Protein AF-A0A848ZES0-F1 (afdb_monomer)

Sequence (113 aa):
QKMTTDRSSDLSALPKCQECGGLLRPHVVWFGEALDATLLRQAIAASRDCQVMLVIGTSSLVQPAASLAWEAKSAGATLAEINLEKTPHSHFMDFSILGKACHIVPRLLRDWS

pLDDT: mean 91.64, std 12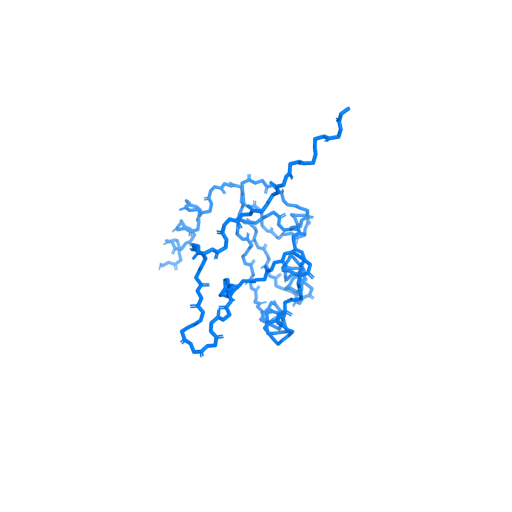.97, range [42.69, 98.69]

Nearest PDB structures (foldseek):
  2h4f-assembly1_A  TM=9.429E-01  e=1.285E-09  Thermotoga maritima
  3jr3-assembly1_A  TM=9.460E-01  e=2.334E-09  Thermotoga maritima
  3d4b-assembly1_A  TM=9.422E-01  e=2.494E-09  Thermotoga maritima
  1yc5-assembly1_A  TM=9.447E-01  e=3.252E-09  Thermotoga maritima
  2h4j-assembly1_A  TM=9.438E-01  e=3.713E-09  Thermotoga maritima

Solvent-accessible surface area (backbone atoms only — not comparable to full-atom values): 7117 Å² total; per-residue (Å²): 133,86,82,77,76,81,79,82,68,78,67,83,81,53,60,56,39,91,87,78,64,45,79,62,72,77,99,67,80,53,95,92,54,79,73,62,67,65,62,51,52,51,51,48,51,53,29,37,72,35,67,63,48,78,48,67,75,64,66,58,74,60,77,74,68,40,53,38,62,54,46,14,47,76,58,68,20,49,35,35,37,30,19,76,63,86,37,86,59,52,87,78,39,77,36,81,46,76,37,61,48,88,62,50,56,62,51,62,57,62,79,68,115

Secondary structure (DSSP, 8-state):
----------GGGS-B-TTT-PBP--SSPPTTSPPPHHHHHHHHHHHHH-SEEEEES--S-STTGGGHHHHHHHTT-EEEEEESS--TTGGG-SEEEES-HHHHHHHHHHTT-

Mean predicted aligned error: 6.65 Å

Radius of gyration: 20.63 Å; Cα contacts (8 Å, |Δi|>4): 118; chains: 1; bounding box: 60×28×48 Å

Structure (mmCIF, N/CA/C/O backbone):
data_AF-A0A848ZES0-F1
#
_entry.id   AF-A0A848ZES0-F1
#
loop_
_atom_site.group_PDB
_atom_site.id
_atom_site.type_symbol
_atom_site.label_atom_id
_atom_site.label_alt_id
_atom_site.label_comp_id
_atom_site.label_asym_id
_atom_site.label_entity_id
_atom_site.label_seq_id
_atom_site.pdbx_PDB_ins_code
_atom_site.Cartn_x
_atom_site.Cartn_y
_atom_site.Cartn_z
_atom_site.occupancy
_atom_site.B_iso_or_equiv
_atom_site.auth_seq_id
_atom_site.auth_comp_id
_atom_site.auth_asym_id
_atom_site.auth_atom_id
_atom_site.pdbx_PDB_model_num
ATOM 1 N N . GLN A 1 1 ? 45.034 10.121 -10.023 1.00 42.97 1 GLN A N 1
ATOM 2 C CA . GLN A 1 1 ? 44.695 8.939 -10.844 1.00 42.97 1 GLN A CA 1
ATOM 3 C C . GLN A 1 1 ? 43.178 8.796 -10.840 1.00 42.97 1 GLN A C 1
ATOM 5 O O . GLN A 1 1 ? 42.607 8.615 -9.773 1.00 42.97 1 GLN A O 1
ATOM 10 N N . LYS A 1 2 ? 42.507 9.005 -11.981 1.00 44.88 2 LYS A N 1
ATOM 11 C CA . LYS A 1 2 ? 41.055 8.797 -12.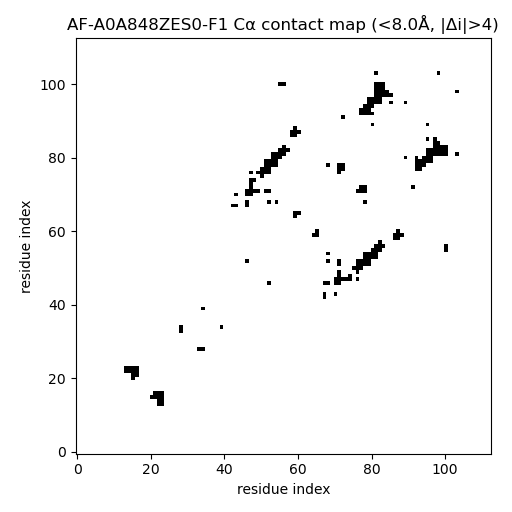094 1.00 44.88 2 LYS A CA 1
ATOM 12 C C . LYS A 1 2 ? 40.812 7.293 -12.197 1.00 44.88 2 LYS A C 1
ATOM 14 O O . LYS A 1 2 ? 41.118 6.701 -13.222 1.00 44.88 2 LYS A O 1
ATOM 19 N N . MET A 1 3 ? 40.302 6.690 -11.131 1.00 42.69 3 MET A N 1
ATOM 20 C CA . MET A 1 3 ? 39.796 5.323 -11.163 1.00 42.69 3 MET A CA 1
ATOM 21 C C . MET A 1 3 ? 38.388 5.360 -11.760 1.00 42.69 3 MET A C 1
ATOM 23 O O . MET A 1 3 ? 37.398 5.475 -11.045 1.00 42.69 3 MET A O 1
ATOM 27 N N . THR A 1 4 ? 38.300 5.350 -13.088 1.00 53.16 4 THR A N 1
ATOM 28 C CA . THR A 1 4 ? 37.061 4.996 -13.785 1.00 53.16 4 THR A CA 1
ATOM 29 C C . THR A 1 4 ? 36.950 3.481 -13.727 1.00 53.16 4 THR A C 1
ATOM 31 O O . THR A 1 4 ? 37.497 2.783 -14.576 1.00 53.16 4 THR A O 1
ATOM 34 N N . THR A 1 5 ? 36.318 2.964 -12.674 1.00 54.47 5 THR A N 1
ATOM 35 C CA . THR A 1 5 ? 35.852 1.579 -12.668 1.00 54.47 5 THR A CA 1
ATOM 36 C C . THR A 1 5 ? 34.808 1.454 -13.765 1.00 54.47 5 THR A C 1
ATOM 38 O O . THR A 1 5 ? 33.708 1.995 -13.656 1.00 54.47 5 THR A O 1
ATOM 41 N N . ASP A 1 6 ? 35.187 0.795 -14.854 1.00 59.06 6 ASP A N 1
ATOM 42 C CA . ASP A 1 6 ? 34.230 0.333 -15.842 1.00 59.06 6 ASP A CA 1
ATOM 43 C C . ASP A 1 6 ? 33.240 -0.602 -15.127 1.00 59.06 6 ASP A C 1
ATOM 45 O O . ASP A 1 6 ? 33.631 -1.598 -14.517 1.00 59.06 6 ASP A O 1
ATOM 49 N N . ARG A 1 7 ? 31.964 -0.206 -15.105 1.00 61.03 7 ARG A N 1
ATOM 50 C CA . ARG A 1 7 ? 30.848 -0.963 -14.515 1.00 61.03 7 ARG A CA 1
ATOM 51 C C . ARG A 1 7 ? 30.124 -1.783 -15.587 1.00 61.03 7 ARG A C 1
ATOM 53 O O . ARG A 1 7 ? 28.937 -2.074 -15.425 1.00 61.03 7 ARG A O 1
ATOM 60 N N . SER A 1 8 ? 30.795 -2.102 -16.694 1.00 62.91 8 SER A N 1
ATOM 61 C CA . SER A 1 8 ? 30.256 -2.963 -17.739 1.00 62.91 8 SER A CA 1
ATOM 62 C C . SER A 1 8 ? 30.012 -4.361 -17.162 1.00 62.91 8 SER A C 1
ATOM 64 O O . SER A 1 8 ? 30.901 -5.185 -16.972 1.00 62.91 8 SER A O 1
ATOM 66 N N . SER A 1 9 ? 28.762 -4.599 -16.777 1.00 67.06 9 SER A N 1
ATOM 67 C CA . SER A 1 9 ? 28.279 -5.916 -16.382 1.00 67.06 9 SER A CA 1
ATOM 68 C C . SER A 1 9 ? 28.092 -6.735 -17.654 1.00 67.06 9 SER A C 1
ATOM 70 O O . SER A 1 9 ? 27.575 -6.224 -18.648 1.00 67.06 9 SER A O 1
ATOM 72 N N . ASP A 1 10 ? 28.522 -7.994 -17.637 1.00 77.50 10 ASP A N 1
ATOM 73 C CA . ASP A 1 10 ? 28.282 -8.910 -18.748 1.00 77.50 10 ASP A CA 1
ATOM 74 C C . ASP A 1 10 ? 26.768 -9.133 -18.919 1.00 77.50 10 ASP A C 1
ATOM 76 O O . ASP A 1 10 ? 26.121 -9.834 -18.140 1.00 77.50 10 ASP A O 1
ATOM 80 N N . LEU A 1 11 ? 26.191 -8.498 -19.943 1.00 78.81 11 LEU A N 1
ATOM 81 C CA . LEU A 1 11 ? 24.761 -8.568 -20.252 1.00 78.81 11 LEU A CA 1
ATOM 82 C C . LEU A 1 11 ? 24.364 -9.905 -20.899 1.00 78.81 11 LEU A C 1
ATOM 84 O O . LEU A 1 11 ? 23.177 -10.136 -21.134 1.00 78.81 11 LEU A O 1
ATOM 88 N N . SER A 1 12 ? 25.325 -10.784 -21.216 1.00 80.44 12 SER A N 1
ATOM 89 C CA . SER A 1 12 ? 25.046 -12.083 -21.837 1.00 80.44 12 SER A CA 1
ATOM 90 C C . SER A 1 12 ? 24.250 -13.017 -20.919 1.00 80.44 12 SER A C 1
ATOM 92 O O . SER A 1 12 ? 23.436 -13.794 -21.415 1.00 80.44 12 SER A O 1
ATOM 94 N N . ALA A 1 13 ? 24.417 -12.877 -19.600 1.00 86.94 13 ALA A N 1
ATOM 95 C CA . ALA A 1 13 ? 23.719 -13.664 -18.586 1.00 86.94 13 ALA A CA 1
ATOM 96 C C . ALA A 1 13 ? 22.287 -13.175 -18.286 1.00 86.94 13 ALA A C 1
ATOM 98 O O . ALA A 1 13 ? 21.557 -13.835 -17.545 1.00 86.94 13 ALA A O 1
ATOM 99 N N . LEU A 1 14 ? 21.874 -12.019 -18.821 1.00 91.56 14 LEU A N 1
ATOM 100 C CA . LEU A 1 14 ? 20.544 -11.469 -18.566 1.00 91.56 14 LEU A CA 1
ATOM 101 C C . LEU A 1 14 ? 19.468 -12.150 -19.425 1.00 91.56 14 LEU A C 1
ATOM 103 O O . LEU A 1 14 ? 19.721 -12.495 -20.583 1.00 91.56 14 LEU A O 1
ATOM 107 N N . PRO A 1 15 ? 18.243 -12.308 -18.892 1.00 93.62 15 PRO A N 1
ATOM 108 C CA . PRO A 1 15 ? 17.152 -12.933 -19.623 1.00 93.62 15 PRO A CA 1
ATOM 109 C C . PRO A 1 15 ? 16.773 -12.110 -20.862 1.00 93.62 15 PRO A C 1
ATOM 111 O O . PRO A 1 15 ? 16.668 -10.882 -20.808 1.00 93.62 15 PRO A O 1
ATOM 114 N N . LYS A 1 16 ? 16.542 -12.800 -21.983 1.00 94.81 16 LYS A N 1
ATOM 115 C CA . LYS A 1 16 ? 16.171 -12.201 -23.273 1.00 94.81 16 LYS A CA 1
ATOM 116 C C . LYS A 1 16 ? 14.834 -12.734 -23.765 1.00 94.81 16 LYS A C 1
ATOM 118 O O . LYS A 1 16 ? 14.469 -13.877 -23.497 1.00 94.81 16 LYS A O 1
ATOM 123 N N . CYS A 1 17 ? 14.117 -11.901 -24.508 1.00 95.12 17 CYS A N 1
ATOM 124 C CA . CYS A 1 17 ? 12.903 -12.291 -25.203 1.00 95.12 17 CYS A CA 1
ATOM 125 C C . CYS A 1 17 ? 13.239 -13.299 -26.307 1.00 95.12 17 CYS A C 1
ATOM 127 O O . CYS A 1 17 ? 14.129 -13.050 -27.120 1.00 95.12 17 CYS A O 1
ATOM 129 N N . GLN A 1 18 ? 12.511 -14.415 -26.356 1.00 95.19 18 GLN A N 1
ATOM 130 C CA . GLN A 1 18 ? 12.719 -15.459 -27.365 1.00 95.19 18 GLN A CA 1
ATOM 131 C C . GLN A 1 18 ? 12.248 -15.037 -28.767 1.00 95.19 18 GLN A C 1
ATOM 133 O O . GLN A 1 18 ? 12.714 -15.598 -29.751 1.00 95.19 18 GLN A O 1
ATOM 138 N N . GLU A 1 19 ? 11.369 -14.035 -28.864 1.00 96.88 19 GLU A N 1
ATOM 139 C CA . GLU A 1 19 ? 10.810 -13.565 -30.138 1.00 96.88 19 GLU A CA 1
ATOM 140 C C . GLU A 1 19 ? 11.630 -12.428 -30.761 1.00 96.88 19 GLU A C 1
ATOM 142 O O . GLU A 1 19 ? 11.896 -12.441 -31.959 1.00 96.88 19 GLU A O 1
ATOM 147 N N . CYS A 1 20 ? 12.055 -11.442 -29.960 1.00 96.00 20 CYS A N 1
ATOM 148 C CA . CYS A 1 20 ? 12.739 -10.243 -30.463 1.00 96.00 20 CYS A CA 1
ATOM 149 C C . CYS A 1 20 ? 14.200 -10.099 -30.009 1.00 96.00 20 CYS A C 1
ATOM 151 O O . CYS A 1 20 ? 14.881 -9.166 -30.430 1.00 96.00 20 CYS A O 1
ATOM 153 N N . GLY A 1 21 ? 14.690 -10.971 -29.120 1.00 93.12 21 GLY A N 1
ATOM 154 C CA . GLY A 1 21 ? 16.062 -10.929 -28.597 1.00 93.12 21 GLY A CA 1
ATOM 155 C C . GLY A 1 21 ? 16.364 -9.787 -27.616 1.00 93.12 21 GLY A C 1
ATOM 156 O O . GLY A 1 21 ? 17.480 -9.716 -27.097 1.00 93.12 21 GLY A O 1
ATOM 157 N N . GLY A 1 22 ? 15.398 -8.903 -27.340 1.00 93.81 22 GLY A N 1
ATOM 158 C CA . GLY A 1 22 ? 15.542 -7.793 -26.394 1.00 93.81 22 GLY A CA 1
ATOM 159 C C . GLY A 1 22 ? 15.705 -8.255 -24.942 1.00 93.81 22 GLY A C 1
ATOM 160 O O . GLY A 1 22 ? 15.284 -9.354 -24.584 1.00 93.81 22 GLY A O 1
ATOM 161 N N . LEU A 1 23 ? 16.301 -7.415 -24.092 1.00 94.69 23 LEU A N 1
ATOM 162 C CA . LEU A 1 23 ? 16.442 -7.702 -22.661 1.00 94.69 23 LEU A CA 1
ATOM 163 C C . LEU A 1 23 ? 15.077 -7.679 -21.968 1.00 94.69 23 LEU A C 1
ATOM 165 O O . LEU A 1 23 ? 14.311 -6.725 -22.111 1.00 94.69 23 LEU A O 1
ATOM 169 N N . LEU A 1 24 ? 14.793 -8.718 -21.186 1.00 93.81 24 LEU A N 1
ATOM 170 C CA . LEU A 1 24 ? 13.613 -8.752 -20.336 1.00 93.81 24 LEU A CA 1
ATOM 171 C C . LEU A 1 24 ? 13.866 -7.920 -19.082 1.00 93.81 24 LEU A C 1
ATOM 173 O O . LEU A 1 24 ? 14.922 -8.009 -18.453 1.00 93.81 24 LEU A O 1
ATOM 177 N N . ARG A 1 25 ? 12.859 -7.141 -18.698 1.00 92.19 25 ARG A N 1
ATOM 178 C CA . ARG A 1 25 ? 12.822 -6.449 -17.412 1.00 92.19 25 ARG A CA 1
ATOM 179 C C . ARG A 1 25 ? 11.723 -7.044 -16.535 1.00 92.19 25 ARG A C 1
ATOM 181 O O . ARG A 1 25 ? 10.688 -7.449 -17.068 1.00 92.19 25 ARG A O 1
ATOM 188 N N . PRO A 1 26 ? 11.898 -7.071 -15.205 1.00 93.00 26 PRO A N 1
ATOM 189 C CA . PRO A 1 26 ? 10.815 -7.426 -14.302 1.00 93.00 26 PRO A CA 1
ATOM 190 C C . PRO A 1 26 ? 9.621 -6.485 -14.492 1.00 93.00 26 PRO A C 1
ATOM 192 O O . PRO A 1 26 ? 9.796 -5.279 -14.692 1.00 93.00 26 PRO A O 1
ATOM 195 N N . HIS A 1 27 ? 8.412 -7.038 -14.396 1.00 93.81 27 HIS A N 1
ATOM 196 C CA . HIS A 1 27 ? 7.169 -6.272 -14.455 1.00 93.81 27 HIS A CA 1
ATOM 197 C C . HIS A 1 27 ? 6.872 -5.630 -13.092 1.00 93.81 27 HIS A C 1
ATOM 199 O O . HIS A 1 27 ? 5.961 -6.024 -12.367 1.00 93.81 27 HIS A O 1
ATOM 205 N N . VAL A 1 28 ? 7.721 -4.673 -12.722 1.00 94.88 28 VAL A N 1
ATOM 206 C CA . VAL A 1 28 ? 7.636 -3.877 -11.495 1.00 94.88 28 VAL A CA 1
ATOM 207 C C . VAL A 1 28 ? 7.886 -2.414 -11.840 1.00 94.88 28 VAL A C 1
ATOM 209 O O . VAL A 1 28 ? 8.571 -2.113 -12.820 1.00 94.88 28 VAL A O 1
ATOM 212 N N . VAL A 1 29 ? 7.363 -1.520 -11.008 1.00 94.75 29 VAL A N 1
ATOM 213 C CA . VAL A 1 29 ? 7.584 -0.079 -11.148 1.00 94.75 29 VAL A CA 1
ATOM 214 C C . VAL A 1 29 ? 8.817 0.312 -10.348 1.00 94.75 29 VAL A C 1
ATOM 216 O O . VAL A 1 29 ? 8.901 0.044 -9.147 1.00 94.75 29 VAL A O 1
ATOM 219 N N . TRP A 1 30 ? 9.799 0.903 -11.022 1.00 95.75 30 TRP A N 1
ATOM 220 C CA . TRP A 1 30 ? 11.008 1.415 -10.386 1.00 95.75 30 TRP A CA 1
ATOM 221 C C . TRP A 1 30 ? 10.808 2.838 -9.873 1.00 95.75 30 TRP A C 1
ATOM 223 O O . TRP A 1 30 ? 9.896 3.559 -10.276 1.00 95.75 30 TRP A O 1
ATOM 233 N N . PHE A 1 31 ? 11.695 3.274 -8.981 1.00 94.81 31 PHE A N 1
ATOM 234 C CA . PHE A 1 31 ? 11.716 4.672 -8.571 1.00 94.81 31 PHE A CA 1
ATOM 235 C C . PHE A 1 31 ? 11.926 5.587 -9.782 1.00 94.81 31 PHE A C 1
ATOM 237 O O . PHE A 1 31 ? 12.836 5.374 -10.581 1.00 94.81 31 PHE A O 1
ATOM 244 N N . GLY A 1 32 ? 11.082 6.612 -9.891 1.00 94.00 32 GLY A N 1
ATOM 245 C CA . GLY A 1 32 ? 11.074 7.546 -11.018 1.00 94.00 32 G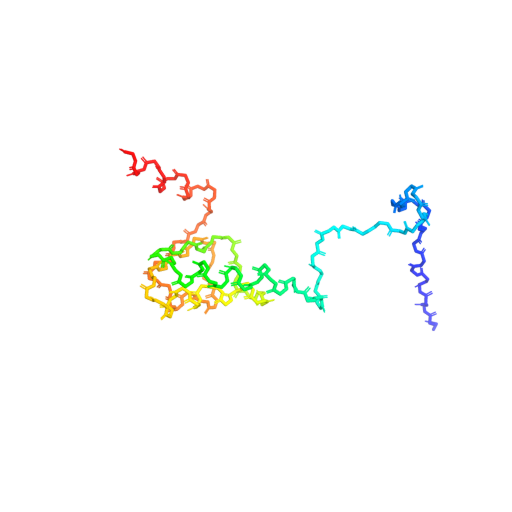LY A CA 1
ATOM 246 C C . GLY A 1 32 ? 10.186 7.115 -12.186 1.00 94.00 32 GLY A C 1
ATOM 247 O O . GLY A 1 32 ? 9.925 7.933 -13.065 1.00 94.00 32 GLY A O 1
ATOM 248 N N . GLU A 1 33 ? 9.673 5.884 -12.192 1.00 95.69 33 GLU A N 1
ATOM 249 C CA . GLU A 1 33 ? 8.671 5.462 -13.166 1.00 95.69 33 GLU A CA 1
ATOM 250 C C . GLU A 1 33 ? 7.259 5.805 -12.694 1.00 95.69 33 GLU A C 1
ATOM 252 O O . GLU A 1 33 ? 6.942 5.790 -11.502 1.00 95.69 33 GLU A O 1
ATOM 257 N N . ALA A 1 34 ? 6.390 6.112 -13.654 1.00 94.50 34 ALA A N 1
ATOM 258 C CA . ALA A 1 34 ? 4.980 6.302 -13.376 1.00 94.50 34 ALA A CA 1
ATOM 259 C C . ALA A 1 34 ? 4.311 4.950 -13.091 1.00 94.50 34 ALA A C 1
ATOM 261 O O . ALA A 1 34 ? 4.545 3.965 -13.791 1.00 94.50 34 ALA A O 1
ATOM 262 N N . LEU A 1 35 ? 3.430 4.924 -12.090 1.00 95.44 35 LEU A N 1
ATOM 263 C CA . LEU A 1 35 ? 2.472 3.832 -11.942 1.00 95.44 35 LEU A CA 1
ATOM 264 C C . LEU A 1 35 ? 1.469 3.855 -13.098 1.00 95.44 35 LEU A C 1
ATOM 266 O O . LEU A 1 35 ? 1.166 4.913 -13.656 1.00 95.44 35 LEU A O 1
ATOM 270 N N . ASP A 1 36 ? 0.885 2.695 -13.391 1.00 96.25 36 ASP A N 1
ATOM 271 C CA . ASP A 1 36 ? -0.268 2.622 -14.279 1.00 96.25 36 ASP A CA 1
ATOM 272 C C . ASP A 1 36 ? -1.407 3.501 -13.737 1.00 96.25 36 ASP A C 1
ATOM 274 O O . ASP A 1 36 ? -1.896 3.328 -12.615 1.00 96.25 36 ASP A O 1
ATOM 278 N N . ALA A 1 37 ? -1.824 4.474 -14.545 1.00 96.75 37 ALA A N 1
ATOM 279 C CA . ALA A 1 37 ? -2.795 5.474 -14.124 1.00 96.75 37 ALA A CA 1
ATOM 280 C C . ALA A 1 37 ? -4.190 4.875 -13.882 1.00 96.75 37 ALA A C 1
ATOM 282 O O . ALA A 1 37 ? -4.961 5.412 -13.087 1.00 96.75 37 ALA A O 1
ATOM 283 N N . THR A 1 38 ? -4.538 3.784 -14.564 1.00 97.81 38 THR A N 1
ATOM 284 C CA . THR A 1 38 ? -5.830 3.113 -14.398 1.00 97.81 38 THR A CA 1
ATOM 285 C C . THR A 1 38 ? -5.868 2.344 -13.086 1.00 97.81 38 THR A C 1
ATOM 287 O O . THR A 1 38 ? -6.807 2.537 -12.313 1.00 97.81 38 THR A O 1
ATOM 290 N N . LEU A 1 39 ? -4.824 1.567 -12.786 1.00 96.94 39 LEU A N 1
ATOM 291 C CA . LEU A 1 39 ? -4.679 0.860 -11.512 1.00 96.94 39 LEU A CA 1
ATOM 292 C C . LEU A 1 39 ? -4.651 1.835 -10.333 1.00 96.94 39 LEU A C 1
ATOM 294 O O . LEU A 1 39 ? -5.324 1.610 -9.329 1.00 96.94 39 LEU A O 1
ATOM 298 N N . LEU A 1 40 ? -3.938 2.957 -10.466 1.00 97.75 40 LEU A N 1
ATOM 299 C CA . LEU A 1 40 ? -3.902 3.972 -9.416 1.00 97.75 40 LEU A CA 1
ATOM 300 C C . LEU A 1 40 ? -5.288 4.585 -9.161 1.00 97.75 40 LEU A C 1
ATOM 302 O O . LEU A 1 40 ? -5.690 4.723 -8.008 1.00 97.75 40 LEU A O 1
ATOM 306 N N . ARG A 1 41 ? -6.049 4.914 -10.216 1.00 98.25 41 ARG A N 1
ATOM 307 C CA . ARG A 1 41 ? -7.428 5.415 -10.065 1.00 98.25 41 ARG A CA 1
ATOM 308 C C . ARG A 1 41 ? -8.335 4.397 -9.377 1.00 98.25 41 ARG A C 1
ATOM 310 O O . ARG A 1 41 ? -9.128 4.786 -8.526 1.00 98.25 41 ARG A O 1
ATOM 317 N N . GLN A 1 42 ? -8.212 3.117 -9.725 1.00 98.50 42 GLN A N 1
ATOM 318 C CA . GLN A 1 42 ? -8.974 2.042 -9.085 1.00 98.50 42 GLN A CA 1
ATOM 319 C C . GLN A 1 42 ? -8.625 1.909 -7.600 1.00 98.50 42 GLN A C 1
ATOM 321 O O . GLN A 1 42 ? -9.531 1.816 -6.776 1.00 98.50 42 GLN A O 1
ATOM 326 N N . ALA A 1 43 ? -7.338 1.971 -7.248 1.00 98.38 43 ALA A N 1
ATOM 327 C CA . ALA A 1 43 ? -6.896 1.936 -5.857 1.00 98.38 43 ALA A CA 1
ATOM 328 C C . ALA A 1 43 ? -7.451 3.122 -5.054 1.00 98.38 43 ALA A C 1
ATOM 330 O O . ALA A 1 43 ? -7.977 2.924 -3.966 1.00 98.38 43 ALA A O 1
ATOM 331 N N . ILE A 1 44 ? -7.404 4.340 -5.606 1.00 98.56 44 ILE A N 1
ATOM 332 C CA . ILE A 1 44 ? -7.968 5.535 -4.956 1.00 98.56 44 ILE A CA 1
ATOM 333 C C . ILE A 1 44 ? -9.482 5.395 -4.762 1.00 98.56 44 ILE A C 1
ATOM 335 O O . ILE A 1 44 ? -9.989 5.704 -3.686 1.00 98.56 44 ILE A O 1
ATOM 339 N N . ALA A 1 45 ? -10.208 4.927 -5.782 1.00 98.56 45 ALA A N 1
ATOM 340 C CA . ALA A 1 45 ? -11.649 4.713 -5.683 1.00 98.56 45 ALA A CA 1
ATOM 341 C C . ALA A 1 45 ? -11.988 3.688 -4.590 1.00 98.56 45 ALA A C 1
ATOM 343 O O . ALA A 1 45 ? -12.822 3.972 -3.737 1.00 98.56 45 ALA A O 1
ATOM 344 N N . ALA A 1 46 ? -11.286 2.552 -4.558 1.00 98.62 46 ALA A N 1
ATOM 345 C CA . ALA A 1 46 ? -11.464 1.533 -3.526 1.00 98.62 46 ALA A CA 1
ATOM 346 C C . ALA A 1 46 ? -11.138 2.060 -2.118 1.00 98.62 46 ALA A C 1
ATOM 348 O O . ALA A 1 46 ? -11.859 1.756 -1.171 1.00 98.62 46 ALA A O 1
ATOM 349 N N . SER A 1 47 ? -10.095 2.885 -1.973 1.00 98.62 47 SER A N 1
ATOM 350 C CA . SER A 1 47 ? -9.775 3.532 -0.696 1.00 98.62 47 SER A CA 1
ATOM 351 C C . SER A 1 47 ? -10.896 4.449 -0.219 1.00 98.62 47 SER A C 1
ATOM 353 O O . SER A 1 47 ? -11.224 4.439 0.961 1.00 98.62 47 SER A O 1
ATOM 355 N N . ARG A 1 48 ? -11.505 5.229 -1.118 1.00 98.56 48 ARG A N 1
ATOM 356 C CA . ARG A 1 48 ? -12.604 6.141 -0.763 1.00 98.56 48 ARG A CA 1
ATOM 357 C C . ARG A 1 48 ? -13.904 5.415 -0.426 1.00 98.56 48 ARG A C 1
ATOM 359 O O . ARG A 1 48 ? -14.690 5.938 0.349 1.00 98.56 48 ARG A O 1
ATOM 366 N N . ASP A 1 49 ? -14.133 4.245 -1.010 1.00 98.69 49 ASP A N 1
ATOM 367 C CA . ASP A 1 49 ? -15.379 3.490 -0.830 1.00 98.69 49 ASP A CA 1
ATOM 368 C C . ASP A 1 49 ? -15.346 2.560 0.400 1.00 98.69 49 ASP A C 1
ATOM 370 O O . ASP A 1 49 ? -16.366 2.008 0.812 1.00 98.69 49 ASP A O 1
ATOM 374 N N . CYS A 1 50 ? -14.172 2.361 1.010 1.00 98.50 50 CYS A N 1
ATOM 375 C CA . CYS A 1 50 ? -14.037 1.469 2.156 1.00 98.50 50 CYS A CA 1
ATOM 376 C C . CYS A 1 50 ? -14.571 2.095 3.457 1.00 98.50 50 CYS A C 1
ATOM 378 O O . CYS A 1 50 ? -14.446 3.289 3.707 1.00 98.50 50 CYS A O 1
ATOM 380 N N . GLN A 1 51 ? -15.125 1.256 4.334 1.00 98.44 51 GLN A N 1
ATOM 381 C CA . GLN A 1 51 ? -15.541 1.661 5.686 1.00 98.44 51 GLN A CA 1
ATOM 382 C C . GLN A 1 51 ? -14.392 1.565 6.695 1.00 98.44 51 GLN A C 1
ATOM 384 O O . GLN A 1 51 ? -14.348 2.300 7.682 1.00 98.44 51 GLN A O 1
ATOM 389 N N . VAL A 1 52 ? -13.465 0.635 6.452 1.00 97.56 52 VAL A N 1
ATOM 390 C CA . VAL A 1 52 ? -12.290 0.374 7.281 1.00 97.56 52 VAL A CA 1
ATOM 391 C C . VAL A 1 52 ? -11.097 0.129 6.362 1.00 97.56 52 VAL A C 1
ATOM 393 O O . VAL A 1 52 ? -11.192 -0.682 5.440 1.00 97.56 52 VAL A O 1
ATOM 396 N N . MET A 1 53 ? -9.964 0.774 6.642 1.00 98.12 53 MET A N 1
ATOM 397 C CA . MET A 1 53 ? -8.691 0.501 5.970 1.00 98.12 53 MET A CA 1
ATOM 398 C C . MET A 1 53 ? -7.608 0.131 6.987 1.00 98.12 53 MET A C 1
ATOM 400 O O . MET A 1 53 ? -7.349 0.852 7.951 1.00 98.12 53 MET A O 1
ATOM 404 N N . LEU A 1 54 ? -6.950 -1.003 6.730 1.00 97.38 54 LEU A N 1
ATOM 405 C CA . LEU A 1 54 ? -5.805 -1.481 7.499 1.00 97.38 54 LEU A CA 1
ATOM 406 C C . LEU A 1 54 ? -4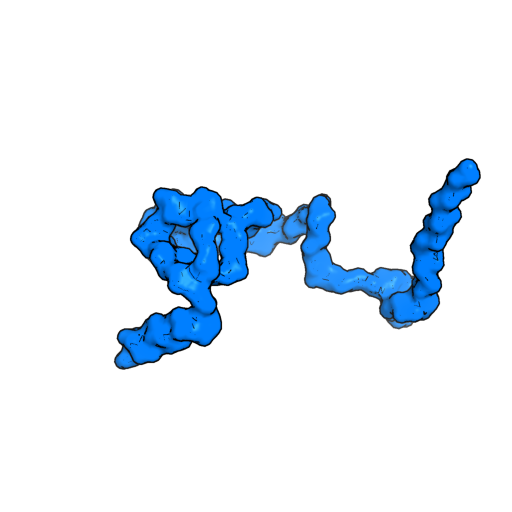.503 -1.152 6.759 1.00 97.38 54 LEU A C 1
ATOM 408 O O . LEU A 1 54 ? -4.304 -1.586 5.624 1.00 97.38 54 LEU A O 1
ATOM 412 N N . VAL A 1 55 ? -3.594 -0.431 7.414 1.00 97.94 55 VAL A N 1
ATOM 413 C CA . VAL A 1 55 ? -2.268 -0.084 6.882 1.00 97.94 55 VAL A CA 1
ATOM 414 C C . VAL A 1 55 ? -1.214 -0.920 7.602 1.00 97.94 55 VAL A C 1
ATOM 416 O O . VAL A 1 55 ? -0.944 -0.717 8.783 1.00 97.94 55 VAL A O 1
ATOM 419 N N . ILE A 1 56 ? -0.633 -1.902 6.912 1.00 97.81 56 ILE A N 1
ATOM 420 C CA . ILE A 1 56 ? 0.147 -2.967 7.557 1.00 97.81 56 ILE A CA 1
ATOM 421 C C . ILE A 1 56 ? 1.572 -3.001 7.004 1.00 97.81 56 ILE A C 1
ATOM 423 O O . ILE A 1 56 ? 1.765 -3.151 5.801 1.00 97.81 56 ILE A O 1
ATOM 427 N N . GLY A 1 57 ? 2.572 -2.926 7.886 1.00 97.31 57 GLY A N 1
ATOM 428 C CA . GLY A 1 57 ? 3.969 -3.224 7.544 1.00 97.31 57 GLY A CA 1
ATOM 429 C C . GLY A 1 57 ? 4.595 -2.300 6.494 1.00 97.31 57 GLY A C 1
ATOM 430 O O . GLY A 1 57 ? 5.370 -2.758 5.658 1.00 97.31 57 GLY A O 1
ATOM 431 N N . THR A 1 58 ? 4.263 -1.011 6.520 1.00 97.00 58 THR A N 1
ATOM 432 C CA . THR A 1 58 ? 4.811 0.006 5.613 1.00 97.00 58 THR A CA 1
ATOM 433 C C . THR A 1 58 ? 5.289 1.221 6.401 1.00 97.00 58 THR A C 1
ATOM 435 O O . THR A 1 58 ? 4.739 1.547 7.450 1.00 97.00 58 THR A O 1
ATOM 438 N N . SER A 1 59 ? 6.313 1.910 5.893 1.00 96.62 59 SER A N 1
ATOM 439 C CA . SER A 1 59 ? 6.768 3.194 6.442 1.00 96.62 59 SER A CA 1
ATOM 440 C C . SER A 1 59 ? 5.844 4.360 6.081 1.00 96.62 59 SER A C 1
ATOM 442 O O . SER A 1 59 ? 5.983 5.440 6.651 1.00 96.62 59 SER A O 1
ATOM 444 N N . SER A 1 60 ? 4.925 4.154 5.129 1.00 96.38 60 SER A N 1
ATOM 445 C CA . SER A 1 60 ? 4.002 5.175 4.616 1.00 96.38 60 SER A CA 1
ATOM 446 C C . SER A 1 60 ? 4.709 6.428 4.079 1.00 96.38 60 SER A C 1
ATOM 448 O O . SER A 1 60 ? 4.265 7.550 4.298 1.00 96.38 60 SER A O 1
ATOM 450 N N . LEU A 1 61 ? 5.831 6.241 3.376 1.00 97.06 61 LEU A N 1
ATOM 451 C CA . LEU A 1 61 ? 6.622 7.334 2.788 1.00 97.06 61 LEU A CA 1
ATOM 452 C C . LEU A 1 61 ? 6.559 7.395 1.258 1.00 97.06 61 LEU A C 1
ATOM 454 O O . LEU A 1 61 ? 6.709 8.466 0.673 1.00 97.06 61 LEU A O 1
ATOM 458 N N . VAL A 1 62 ? 6.383 6.251 0.594 1.00 96.88 62 VAL A N 1
ATOM 459 C CA . VAL A 1 62 ? 6.513 6.160 -0.866 1.00 96.88 62 VAL A CA 1
ATOM 460 C C . VAL A 1 62 ? 5.203 6.549 -1.541 1.00 96.88 62 VAL A C 1
ATOM 462 O O . VAL A 1 62 ? 4.171 5.897 -1.372 1.00 96.88 62 VAL A O 1
ATOM 465 N N . GLN A 1 63 ? 5.263 7.619 -2.328 1.00 95.50 63 GLN A N 1
ATOM 466 C CA . GLN A 1 63 ? 4.128 8.132 -3.084 1.00 95.50 63 GLN A CA 1
ATOM 467 C C . GLN A 1 63 ? 4.000 7.448 -4.452 1.00 95.50 63 GLN A C 1
ATOM 469 O O . GLN A 1 63 ? 5.013 7.042 -5.025 1.00 95.50 63 GLN A O 1
ATOM 474 N N . PRO A 1 64 ? 2.773 7.325 -4.994 1.00 95.81 64 PRO A N 1
ATOM 475 C CA . PRO A 1 64 ? 1.491 7.806 -4.453 1.00 95.81 64 PRO A CA 1
ATOM 476 C C . PRO A 1 64 ? 0.795 6.850 -3.460 1.00 95.81 64 PRO A C 1
ATOM 478 O O . PRO A 1 64 ? -0.256 7.187 -2.921 1.00 95.81 64 PRO A O 1
ATOM 481 N N . ALA A 1 65 ? 1.340 5.652 -3.220 1.00 96.31 65 ALA A N 1
ATOM 482 C CA . ALA A 1 65 ? 0.677 4.621 -2.415 1.00 96.31 65 ALA A CA 1
ATOM 483 C C . ALA A 1 65 ? 0.428 5.048 -0.956 1.00 96.31 65 ALA A C 1
ATOM 485 O O . ALA A 1 65 ? -0.617 4.725 -0.394 1.00 96.31 65 ALA A O 1
ATOM 486 N N . ALA A 1 66 ? 1.351 5.804 -0.353 1.00 96.94 66 ALA A N 1
ATOM 487 C CA . ALA A 1 66 ? 1.204 6.307 1.015 1.00 96.94 66 ALA A CA 1
ATOM 488 C C . ALA A 1 66 ? -0.059 7.172 1.208 1.00 96.94 66 ALA A C 1
ATOM 490 O O . ALA A 1 66 ? -0.718 7.075 2.242 1.00 96.94 66 ALA A O 1
ATOM 491 N N . SER A 1 67 ? -0.458 7.944 0.191 1.00 97.00 67 SER A N 1
ATOM 492 C CA . SER A 1 67 ? -1.647 8.802 0.261 1.00 97.00 67 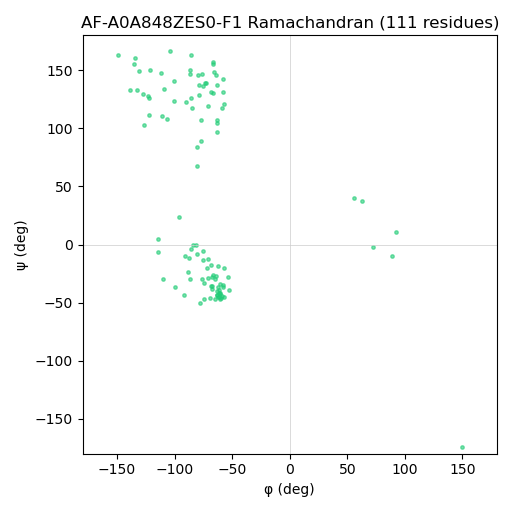SER A CA 1
ATOM 493 C C . SER A 1 67 ? -2.978 8.045 0.259 1.00 97.00 67 SER A C 1
ATOM 495 O O . SER A 1 67 ? -3.999 8.637 0.595 1.00 97.00 67 SER A O 1
ATOM 497 N N . LEU A 1 68 ? -3.006 6.744 -0.054 1.00 98.25 68 LEU A N 1
ATOM 498 C CA . LEU A 1 68 ? -4.254 5.967 -0.074 1.00 98.25 68 LEU A CA 1
ATOM 499 C C . LEU A 1 68 ? -4.957 5.939 1.291 1.00 98.25 68 LEU A C 1
ATOM 501 O O . LEU A 1 68 ? -6.184 5.977 1.338 1.00 98.25 68 LEU A O 1
ATOM 505 N N . ALA A 1 69 ? -4.193 5.937 2.388 1.00 98.06 69 ALA A N 1
ATOM 506 C CA . ALA A 1 69 ? -4.754 6.027 3.734 1.00 98.06 69 ALA A CA 1
ATOM 507 C C . ALA A 1 69 ? -5.481 7.361 3.954 1.00 98.06 69 ALA A C 1
ATOM 509 O O . ALA A 1 69 ? -6.568 7.396 4.524 1.00 98.06 69 ALA A O 1
ATOM 510 N N . TRP A 1 70 ? -4.918 8.460 3.452 1.00 97.88 70 TRP A N 1
ATOM 511 C CA . TRP A 1 70 ? -5.548 9.774 3.550 1.00 97.88 70 TRP A CA 1
ATOM 512 C C . TRP A 1 70 ? -6.831 9.872 2.718 1.00 97.88 70 TRP A C 1
ATOM 514 O O . TRP A 1 70 ? -7.811 10.465 3.171 1.00 97.88 70 TRP A O 1
ATOM 524 N N . GLU A 1 71 ? -6.851 9.262 1.529 1.00 98.50 71 GLU A N 1
ATOM 525 C CA . GLU A 1 71 ? -8.055 9.176 0.691 1.00 98.50 71 GLU A CA 1
ATOM 526 C C . GLU A 1 71 ? -9.197 8.459 1.425 1.00 98.50 71 GLU A C 1
ATOM 528 O O . GLU A 1 71 ? -10.323 8.955 1.440 1.00 98.50 71 GLU A O 1
ATOM 533 N N . ALA A 1 72 ? -8.893 7.346 2.099 1.00 98.62 72 ALA A N 1
ATOM 534 C CA . ALA A 1 72 ? -9.857 6.625 2.927 1.00 98.62 72 ALA A CA 1
ATOM 535 C C . ALA A 1 72 ? -10.321 7.459 4.134 1.00 98.62 72 ALA A C 1
ATOM 537 O O . ALA A 1 72 ? -11.522 7.600 4.366 1.00 98.62 72 ALA A O 1
ATOM 538 N N . LYS A 1 73 ? -9.388 8.086 4.871 1.00 98.19 73 LYS A N 1
ATOM 539 C CA . LYS A 1 73 ? -9.724 8.944 6.023 1.00 98.19 73 LYS A CA 1
ATOM 540 C C . LYS A 1 73 ? -10.662 10.079 5.635 1.00 98.19 73 LYS A C 1
ATOM 542 O O . LYS A 1 73 ? -11.637 10.347 6.331 1.00 98.19 73 LYS A O 1
ATOM 547 N N . SER A 1 74 ? -10.360 10.734 4.517 1.00 98.00 74 SER A N 1
ATOM 548 C CA . SER A 1 74 ? -11.123 11.874 4.006 1.00 98.00 74 SER A CA 1
ATOM 549 C C . SER A 1 74 ? -12.533 11.481 3.563 1.00 98.00 74 SER A C 1
ATOM 551 O O . SER A 1 74 ? -13.433 12.315 3.603 1.00 98.00 74 SER A O 1
ATOM 553 N N . ALA A 1 75 ? -12.739 10.218 3.182 1.00 98.38 75 ALA A N 1
ATOM 554 C CA . ALA A 1 75 ? -14.053 9.660 2.876 1.00 98.38 75 ALA A CA 1
ATOM 555 C C . ALA A 1 75 ? -14.820 9.162 4.121 1.00 98.38 75 ALA A C 1
ATOM 557 O O . ALA A 1 75 ? -15.957 8.713 4.001 1.00 98.38 75 ALA A O 1
ATOM 558 N N . GLY A 1 76 ? -14.235 9.272 5.320 1.00 98.44 76 GLY A N 1
ATOM 559 C CA . GLY A 1 76 ? -14.867 8.882 6.582 1.00 98.44 76 GLY A CA 1
ATOM 560 C C . GLY A 1 76 ? -14.583 7.445 7.026 1.00 98.44 76 GLY A C 1
ATOM 561 O O . GLY A 1 76 ? -15.211 6.978 7.976 1.00 98.44 76 GLY A O 1
ATOM 562 N N . ALA A 1 77 ? -13.644 6.747 6.383 1.00 98.69 77 ALA A N 1
ATOM 563 C CA . ALA A 1 77 ? -13.247 5.408 6.800 1.00 98.69 77 ALA A CA 1
ATOM 564 C C . ALA A 1 77 ? -12.557 5.421 8.175 1.00 98.69 77 ALA A C 1
ATOM 566 O O . ALA A 1 77 ? -11.824 6.353 8.524 1.00 98.69 77 ALA A O 1
ATOM 567 N N . THR A 1 78 ? -12.734 4.334 8.927 1.00 98.62 78 THR A N 1
ATOM 568 C CA . THR A 1 78 ? -11.940 4.054 10.130 1.00 98.62 78 THR A CA 1
ATOM 569 C C . THR A 1 78 ? -10.576 3.502 9.728 1.00 98.62 78 THR A C 1
ATOM 571 O O . THR A 1 78 ? -10.491 2.538 8.964 1.00 98.62 78 THR A O 1
ATOM 574 N N . LEU A 1 79 ? -9.500 4.077 10.258 1.00 98.56 79 LEU A N 1
ATOM 575 C CA . LEU A 1 79 ? -8.139 3.656 9.944 1.00 98.56 79 LEU A CA 1
ATOM 576 C C . LEU A 1 79 ? -7.458 2.954 11.111 1.00 98.56 79 LEU A C 1
ATOM 578 O O . LEU A 1 79 ? -7.420 3.473 12.226 1.00 98.56 79 LEU A O 1
ATOM 582 N N . ALA A 1 80 ? -6.820 1.822 10.824 1.00 97.81 80 ALA A N 1
ATOM 583 C CA . ALA A 1 80 ? -5.910 1.180 11.760 1.00 97.81 80 ALA A CA 1
ATOM 584 C C . ALA A 1 80 ? -4.560 0.893 11.100 1.00 97.81 80 ALA A C 1
ATOM 586 O O . ALA A 1 80 ? -4.496 0.274 10.037 1.00 97.81 80 ALA A O 1
ATOM 587 N N . GLU A 1 81 ? -3.471 1.293 11.751 1.00 98.19 81 GLU A N 1
ATOM 588 C CA . GLU A 1 81 ? -2.123 0.895 11.355 1.00 98.19 81 GLU A CA 1
ATOM 589 C C . GLU A 1 81 ? -1.587 -0.238 12.239 1.00 98.19 81 GLU A C 1
ATOM 591 O O . GLU A 1 81 ? -1.778 -0.261 13.459 1.00 98.19 81 GLU A O 1
ATOM 596 N N . ILE A 1 82 ? -0.882 -1.180 11.610 1.00 98.06 82 ILE A N 1
ATOM 597 C CA . ILE A 1 82 ? -0.165 -2.272 12.271 1.00 98.06 82 ILE A CA 1
ATOM 598 C C . ILE A 1 82 ? 1.271 -2.243 11.766 1.00 98.06 82 ILE A C 1
ATOM 600 O O . ILE A 1 82 ? 1.564 -2.674 10.646 1.00 98.06 82 ILE A O 1
ATOM 604 N N . ASN A 1 83 ? 2.180 -1.727 12.585 1.00 98.12 83 ASN A N 1
ATOM 605 C CA . ASN A 1 83 ? 3.571 -1.558 12.184 1.00 98.12 83 ASN A CA 1
ATOM 606 C C . ASN A 1 83 ? 4.523 -1.679 13.375 1.00 98.12 83 ASN A C 1
ATOM 608 O O . ASN A 1 83 ? 4.107 -1.582 14.522 1.00 98.12 83 ASN A O 1
ATOM 612 N N . LEU A 1 84 ? 5.814 -1.897 13.128 1.00 97.88 84 LEU A N 1
ATOM 613 C CA . LEU A 1 84 ? 6.803 -1.961 14.213 1.00 97.88 84 LEU A CA 1
ATOM 614 C C . LEU A 1 84 ? 6.998 -0.602 14.897 1.00 97.88 84 LEU A C 1
ATOM 616 O O . LEU A 1 84 ? 7.190 -0.541 16.108 1.00 97.88 84 LEU A O 1
ATOM 620 N N . GLU A 1 85 ? 6.917 0.470 14.117 1.00 97.19 85 GLU A N 1
ATOM 621 C CA . GLU A 1 85 ? 7.145 1.845 14.546 1.00 97.19 85 GLU A CA 1
ATOM 622 C C . GLU A 1 85 ? 6.038 2.751 14.003 1.00 97.19 85 GLU A C 1
ATOM 624 O O . GLU A 1 85 ? 5.357 2.412 13.029 1.00 97.19 85 GLU A O 1
ATOM 629 N N . LYS A 1 86 ? 5.872 3.924 14.617 1.00 97.00 86 LYS A N 1
ATOM 630 C CA . LYS A 1 86 ? 4.970 4.952 14.092 1.00 97.00 86 LYS A CA 1
ATOM 631 C C . LYS A 1 86 ? 5.452 5.446 12.728 1.00 97.00 86 LYS A C 1
ATOM 633 O O . LYS A 1 86 ? 6.649 5.561 12.478 1.00 97.00 86 LYS A O 1
ATOM 638 N N . THR A 1 87 ? 4.503 5.779 11.870 1.00 96.81 87 THR A N 1
ATOM 639 C CA . THR A 1 87 ? 4.723 6.363 10.550 1.00 96.81 87 THR A CA 1
ATOM 640 C C . THR A 1 87 ? 4.406 7.863 10.576 1.00 96.81 87 THR A C 1
ATOM 642 O O . THR A 1 87 ? 3.748 8.346 11.502 1.00 96.81 87 THR A O 1
ATOM 645 N N . PRO A 1 88 ? 4.792 8.640 9.548 1.00 96.31 88 PRO A N 1
ATOM 646 C CA . PRO A 1 88 ? 4.336 10.025 9.421 1.00 96.3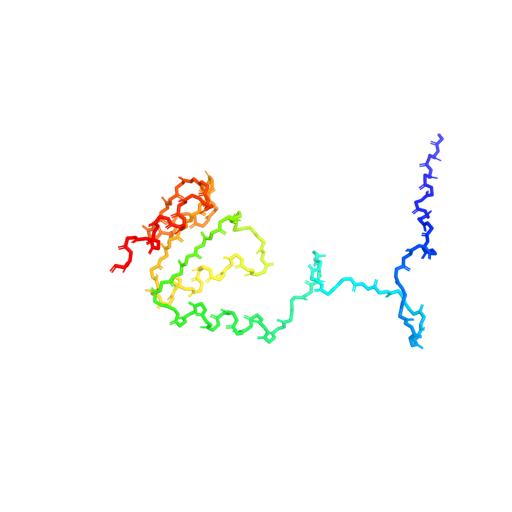1 88 PRO A CA 1
ATOM 647 C C . PRO A 1 88 ? 2.809 10.165 9.378 1.00 96.31 88 PRO A C 1
ATOM 649 O O . PRO A 1 88 ? 2.288 11.242 9.647 1.00 96.31 88 PRO A O 1
ATOM 652 N N . HIS A 1 89 ? 2.084 9.092 9.053 1.00 96.44 89 HIS A 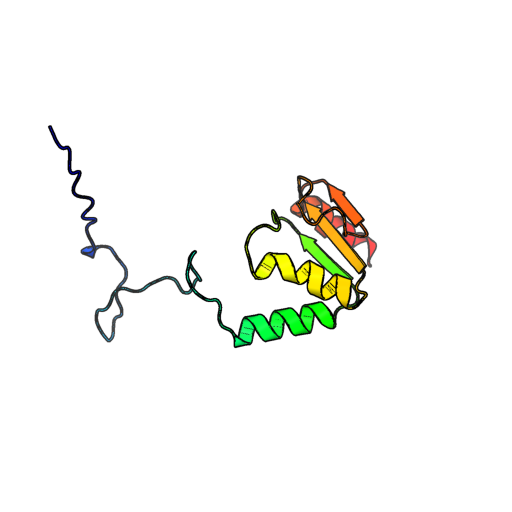N 1
ATOM 653 C CA . HIS A 1 89 ? 0.625 9.056 8.982 1.00 96.44 89 HIS A CA 1
ATOM 654 C C . HIS A 1 89 ? -0.048 8.646 10.300 1.00 96.44 89 HIS A C 1
ATOM 656 O O . HIS A 1 89 ? -1.251 8.845 10.445 1.00 96.44 89 HIS A O 1
ATOM 662 N N . SER A 1 90 ? 0.711 8.182 11.301 1.00 97.38 90 SER A N 1
ATOM 663 C CA . SER A 1 90 ? 0.172 7.750 12.601 1.00 97.38 90 SER A CA 1
ATOM 664 C C . SER A 1 90 ? -0.698 8.796 13.298 1.00 97.38 90 SER A C 1
ATOM 666 O O . SER A 1 90 ? -1.572 8.442 14.077 1.00 97.38 90 SER A O 1
ATOM 668 N N . HIS A 1 91 ? -0.469 10.087 13.049 1.00 97.06 91 HIS A N 1
ATOM 669 C CA . HIS A 1 91 ? -1.204 11.167 13.709 1.00 97.06 91 HIS A CA 1
ATOM 670 C C . HIS A 1 91 ? -2.684 11.260 13.303 1.00 97.06 91 HIS A C 1
ATOM 672 O O . HIS A 1 91 ? -3.449 11.898 14.020 1.00 97.06 91 HIS A O 1
ATOM 678 N N . PHE A 1 92 ? -3.086 10.652 12.180 1.00 97.31 92 PHE A N 1
ATOM 679 C CA . PHE A 1 92 ? -4.484 10.618 11.731 1.00 97.31 92 PHE A CA 1
ATOM 680 C C . PHE A 1 92 ? -5.101 9.211 11.729 1.00 97.31 92 PHE A C 1
ATOM 682 O O . PHE A 1 92 ? -6.240 9.047 11.287 1.00 97.31 92 PHE A O 1
ATOM 689 N N . MET A 1 93 ? -4.371 8.200 12.208 1.00 98.12 93 MET A N 1
ATOM 690 C CA . MET A 1 93 ? -4.904 6.848 12.383 1.00 98.12 93 MET A CA 1
ATOM 691 C C . MET A 1 93 ? -5.846 6.817 13.588 1.00 98.12 93 MET A C 1
ATOM 693 O O . MET A 1 93 ? -5.534 7.397 14.627 1.00 98.12 93 MET A O 1
ATOM 697 N N . ASP A 1 94 ? -6.976 6.119 13.474 1.00 98.44 94 ASP A N 1
ATOM 698 C CA . ASP A 1 94 ? -7.887 5.923 14.611 1.00 98.44 94 ASP A CA 1
ATOM 699 C C . ASP A 1 94 ? -7.310 4.901 15.600 1.00 98.44 94 ASP A C 1
ATOM 701 O O . ASP A 1 94 ? -7.471 5.033 16.813 1.00 98.44 94 ASP A O 1
ATOM 705 N N . PHE A 1 95 ? -6.571 3.914 15.084 1.00 97.62 95 PHE A N 1
ATOM 706 C CA . PHE A 1 95 ? -5.868 2.915 15.881 1.00 97.62 95 PHE A CA 1
ATOM 707 C C . PHE A 1 95 ? -4.425 2.736 15.402 1.00 97.62 95 PHE A C 1
ATOM 709 O O . PHE A 1 95 ? -4.174 2.528 14.218 1.00 97.62 95 PHE A O 1
ATOM 716 N N . SER A 1 96 ? -3.479 2.731 16.340 1.00 97.69 96 SER A N 1
ATOM 717 C CA . SER A 1 96 ? -2.070 2.418 16.075 1.00 97.69 96 SER A CA 1
ATOM 718 C C . SER A 1 96 ? -1.629 1.237 16.926 1.00 97.69 96 SER A C 1
ATOM 720 O O . SER A 1 96 ? -1.515 1.351 18.148 1.00 97.69 96 SER A O 1
ATOM 722 N N . ILE A 1 97 ? -1.360 0.102 16.285 1.00 97.06 97 ILE A N 1
ATOM 723 C CA . ILE A 1 97 ? -0.966 -1.136 16.959 1.00 97.06 97 ILE A CA 1
ATOM 724 C C . ILE A 1 97 ? 0.497 -1.426 16.634 1.00 97.06 97 ILE A C 1
ATOM 726 O O . ILE A 1 97 ? 0.842 -1.788 15.507 1.00 97.06 97 ILE A O 1
ATOM 730 N N . LEU A 1 98 ? 1.361 -1.289 17.640 1.00 97.75 98 LEU A N 1
ATOM 731 C CA . LEU A 1 98 ? 2.788 -1.526 17.464 1.00 97.75 98 LEU A CA 1
ATOM 732 C C . LEU A 1 98 ? 3.148 -3.005 17.631 1.00 97.75 98 LEU A C 1
ATOM 734 O O . LEU A 1 98 ? 2.853 -3.624 18.655 1.00 97.75 98 LEU A O 1
ATOM 738 N N . GLY A 1 99 ? 3.824 -3.567 16.629 1.00 97.38 99 GLY A N 1
ATOM 739 C CA . GLY A 1 99 ? 4.385 -4.914 16.680 1.00 97.38 99 GLY A CA 1
ATOM 740 C C . GLY A 1 99 ? 4.455 -5.615 15.326 1.00 97.38 99 GLY A C 1
ATOM 741 O O . GLY A 1 99 ? 4.188 -5.046 14.268 1.00 97.38 99 GLY A O 1
ATOM 742 N N . LYS A 1 100 ? 4.858 -6.890 15.352 1.00 97.50 100 LYS A N 1
ATOM 743 C CA . LYS A 1 100 ? 5.003 -7.697 14.134 1.00 97.50 100 LYS A CA 1
ATOM 744 C C . LYS A 1 100 ? 3.630 -8.023 13.546 1.00 97.50 100 LYS A C 1
ATOM 746 O O . LYS A 1 100 ? 2.849 -8.750 14.165 1.00 97.50 100 LYS A O 1
ATOM 751 N N . ALA A 1 101 ? 3.383 -7.572 12.317 1.00 96.44 101 ALA A N 1
ATOM 752 C CA . ALA A 1 101 ? 2.148 -7.849 11.583 1.00 96.44 101 ALA A CA 1
ATOM 753 C C . ALA A 1 101 ? 1.819 -9.351 11.515 1.00 96.44 101 ALA A C 1
ATOM 755 O O . ALA A 1 101 ? 0.673 -9.737 11.730 1.00 96.44 101 ALA A O 1
ATOM 756 N N . CYS A 1 102 ? 2.832 -10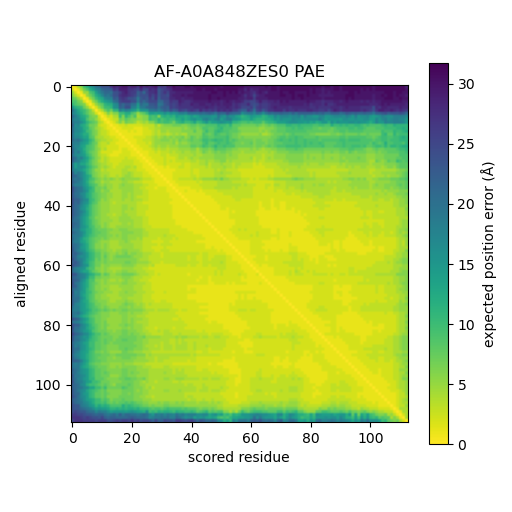.208 11.329 1.00 95.19 102 CYS A N 1
ATOM 757 C CA . CYS A 1 102 ? 2.661 -11.663 11.281 1.00 95.19 102 CYS A CA 1
ATOM 758 C C . CYS A 1 102 ? 2.125 -12.287 12.583 1.00 95.19 102 CYS A C 1
ATOM 760 O O . CYS A 1 102 ? 1.624 -13.404 12.550 1.00 95.19 102 CYS A O 1
ATOM 762 N N . HIS A 1 103 ? 2.207 -11.593 13.722 1.00 95.56 103 HIS A N 1
ATOM 763 C CA . HIS A 1 103 ? 1.627 -12.053 14.987 1.00 95.56 103 HIS A CA 1
ATOM 764 C C . HIS A 1 103 ? 0.279 -11.389 15.280 1.00 95.56 103 HIS A C 1
ATOM 766 O O . HIS A 1 103 ? -0.611 -12.025 15.841 1.00 95.56 103 HIS A O 1
ATOM 772 N N . ILE A 1 104 ? 0.138 -10.110 14.923 1.00 95.00 104 ILE A N 1
ATOM 773 C CA . ILE A 1 104 ? -1.045 -9.303 15.241 1.00 95.00 104 ILE A CA 1
ATOM 774 C C . ILE A 1 104 ? -2.204 -9.639 14.303 1.00 95.00 104 ILE A C 1
ATOM 776 O O . ILE A 1 104 ? -3.294 -9.939 14.779 1.00 95.00 104 ILE A O 1
ATOM 780 N N . VAL A 1 105 ? -1.976 -9.647 12.986 1.00 94.50 105 VAL A N 1
ATOM 781 C CA . VAL A 1 105 ? -3.048 -9.842 11.994 1.00 94.50 105 VAL A CA 1
ATOM 782 C C . VAL A 1 105 ? -3.761 -11.187 12.189 1.00 94.50 105 VAL A C 1
ATOM 784 O O . VAL A 1 105 ? -4.988 -11.187 12.271 1.00 94.50 105 VAL A O 1
ATOM 787 N N . PRO A 1 106 ? -3.063 -12.327 12.388 1.00 94.44 106 PRO A N 1
ATOM 788 C CA . PRO A 1 106 ? -3.752 -13.586 12.664 1.00 94.44 106 PRO A CA 1
ATOM 789 C C . PRO A 1 106 ? -4.533 -13.602 13.985 1.00 94.44 106 PRO A C 1
ATOM 791 O O . PRO A 1 106 ? 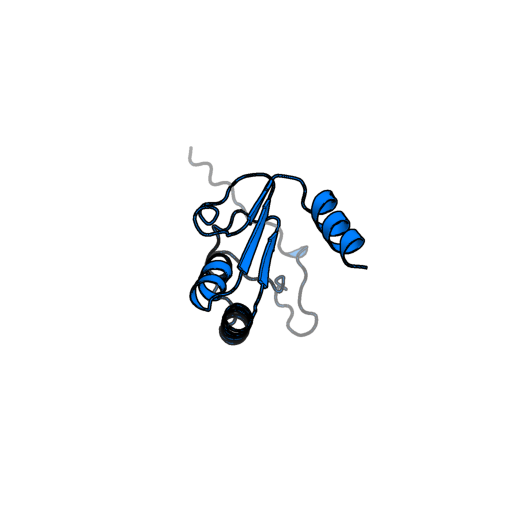-5.497 -14.351 14.100 1.00 94.44 106 PRO A O 1
ATOM 794 N N . ARG A 1 107 ? -4.138 -12.811 14.997 1.00 92.69 107 ARG A N 1
ATOM 795 C CA . ARG A 1 107 ? -4.909 -12.688 16.248 1.00 92.69 107 ARG A CA 1
ATOM 796 C C . ARG A 1 107 ? -6.229 -11.961 16.011 1.00 92.69 107 ARG A C 1
ATOM 798 O O . ARG A 1 107 ? -7.250 -12.475 16.437 1.00 92.69 107 ARG A O 1
ATOM 805 N N . LEU A 1 108 ? -6.201 -10.848 15.275 1.00 88.12 108 LEU A N 1
ATOM 806 C CA . LEU A 1 108 ? -7.405 -10.078 14.941 1.00 88.12 108 LEU A CA 1
ATOM 807 C C . LEU A 1 108 ? -8.449 -10.919 14.193 1.00 88.12 108 LEU A C 1
ATOM 809 O O . LEU A 1 108 ? -9.640 -10.761 14.422 1.00 88.12 108 LEU A O 1
ATOM 813 N N . LEU A 1 109 ? -8.000 -11.828 13.322 1.00 86.56 109 LEU A N 1
ATOM 814 C CA . LEU A 1 109 ? -8.895 -12.700 12.557 1.00 86.56 109 LEU A CA 1
ATOM 815 C C . LEU A 1 109 ? -9.478 -13.854 13.381 1.00 86.56 109 LEU A C 1
ATOM 817 O O . LEU A 1 109 ? -10.577 -14.307 13.082 1.00 86.56 109 LEU A O 1
ATOM 821 N N . ARG A 1 110 ? -8.760 -14.350 14.398 1.00 85.25 110 ARG A N 1
ATOM 822 C CA . ARG A 1 110 ? -9.268 -15.425 15.268 1.00 85.25 110 ARG A CA 1
ATOM 823 C C . ARG A 1 110 ? -10.425 -14.969 16.142 1.00 85.25 110 ARG A C 1
ATOM 825 O O . ARG A 1 110 ? -11.334 -15.747 16.375 1.00 85.25 110 ARG A O 1
ATOM 832 N N . ASP A 1 111 ? -10.383 -13.723 16.592 1.00 74.44 111 ASP A N 1
ATOM 833 C CA . ASP A 1 111 ? -11.416 -13.165 17.464 1.00 74.44 111 ASP A CA 1
ATOM 834 C C . ASP A 1 111 ? -12.660 -12.704 16.666 1.00 74.44 111 ASP A C 1
ATOM 836 O O . ASP A 1 111 ? -13.616 -12.202 17.251 1.00 74.44 111 ASP A O 1
ATOM 840 N N . TRP A 1 112 ? -12.649 -12.853 15.332 1.00 68.38 112 TRP A N 1
ATOM 841 C CA . TRP A 1 112 ? -13.753 -12.488 14.433 1.00 68.38 112 TRP A CA 1
ATOM 842 C C . TRP A 1 112 ? -14.780 -13.619 14.235 1.00 68.38 112 TRP A C 1
ATOM 844 O O . TRP A 1 112 ? -15.920 -13.346 13.861 1.00 68.38 112 TRP A O 1
ATOM 854 N N . SER A 1 113 ? -14.383 -14.881 14.437 1.00 51.03 113 SER A N 1
ATOM 855 C CA . SER A 1 113 ? -15.266 -16.058 14.327 1.00 51.03 113 SER A CA 1
ATOM 856 C C . SER A 1 113 ? -16.110 -16.266 15.575 1.00 51.03 113 SER A C 1
ATOM 858 O O . SER A 1 113 ? -17.308 -16.582 15.418 1.00 51.03 113 SER A O 1
#

Foldseek 3Di:
DDPPPDPDDDCPPADADPPPRHGDDPPDADPPGDDDPVVVVVLLVVLLPDQEDEAEADLLPDPDVSCSPVSNVVSPHAYEYEYQDDHPCNVSHPYYHHDHCVVPVVVVVVVVD